Protein AF-A0A315A988-F1 (afdb_monomer)

Structure (mmCIF, N/CA/C/O backbone):
data_AF-A0A315A988-F1
#
_entry.id   AF-A0A315A988-F1
#
loop_
_atom_site.group_PDB
_atom_site.id
_atom_site.type_symbol
_atom_site.label_atom_id
_atom_site.label_alt_id
_atom_site.label_comp_id
_atom_site.label_asym_id
_atom_site.label_entity_id
_atom_site.label_seq_id
_atom_site.pdbx_PDB_ins_code
_atom_site.Cartn_x
_atom_site.Cartn_y
_atom_site.Cartn_z
_atom_site.occupancy
_atom_site.B_iso_or_equiv
_atom_site.auth_seq_id
_atom_site.auth_comp_id
_atom_site.auth_asym_id
_atom_site.auth_atom_id
_atom_site.pdbx_PDB_model_num
ATOM 1 N N . MET A 1 1 ? 2.237 -3.390 17.308 1.00 75.25 1 MET A N 1
ATOM 2 C CA . MET A 1 1 ? 1.911 -3.010 15.918 1.00 75.25 1 MET A CA 1
ATOM 3 C C . MET A 1 1 ? 3.211 -2.770 15.177 1.00 75.25 1 MET A C 1
ATOM 5 O O . MET A 1 1 ? 4.068 -2.085 15.725 1.00 75.25 1 MET A O 1
ATOM 9 N N . GLY A 1 2 ? 3.387 -3.400 14.016 1.00 94.94 2 GLY A N 1
ATOM 10 C CA . GLY A 1 2 ? 4.586 -3.276 13.180 1.00 94.94 2 GLY A CA 1
ATOM 11 C C . GLY A 1 2 ? 4.284 -2.592 11.848 1.00 94.94 2 GLY A C 1
ATOM 12 O O . GLY A 1 2 ? 3.121 -2.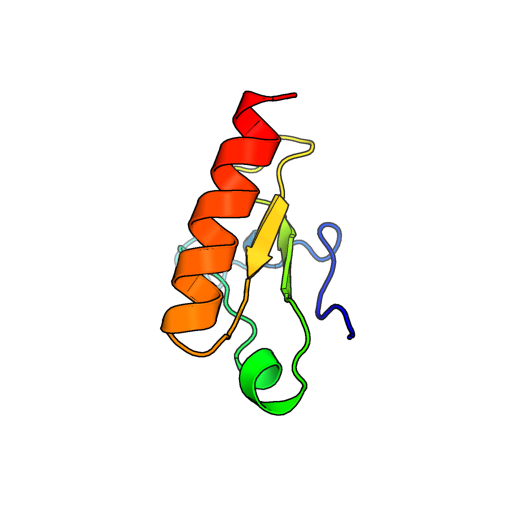379 11.508 1.00 94.94 2 GLY A O 1
ATOM 13 N N . VAL A 1 3 ? 5.336 -2.272 11.097 1.00 96.88 3 VAL A N 1
ATOM 14 C CA . VAL A 1 3 ? 5.240 -1.746 9.730 1.00 96.88 3 VAL A CA 1
ATOM 15 C C . VAL A 1 3 ? 5.958 -2.709 8.794 1.00 96.88 3 VAL A C 1
ATOM 17 O O . VAL A 1 3 ? 7.102 -3.084 9.054 1.00 96.88 3 VAL A O 1
ATOM 20 N N . ALA A 1 4 ? 5.286 -3.111 7.722 1.00 97.00 4 ALA A N 1
ATOM 21 C CA . ALA A 1 4 ? 5.850 -3.909 6.648 1.00 97.00 4 ALA A CA 1
ATOM 22 C C . ALA A 1 4 ? 6.143 -3.008 5.439 1.00 97.00 4 ALA A C 1
ATOM 24 O O . ALA A 1 4 ? 5.245 -2.370 4.896 1.00 97.00 4 ALA A O 1
ATOM 25 N N . GLY A 1 5 ? 7.398 -2.974 4.999 1.00 95.19 5 GLY A N 1
ATOM 26 C CA . GLY A 1 5 ? 7.823 -2.157 3.861 1.00 95.19 5 GLY A CA 1
ATOM 27 C C . GLY A 1 5 ? 8.405 -0.796 4.246 1.00 95.19 5 GLY A C 1
ATOM 28 O O . GLY A 1 5 ? 8.599 -0.469 5.418 1.00 95.19 5 GLY A O 1
ATOM 29 N N . SER A 1 6 ? 8.752 -0.024 3.222 1.00 94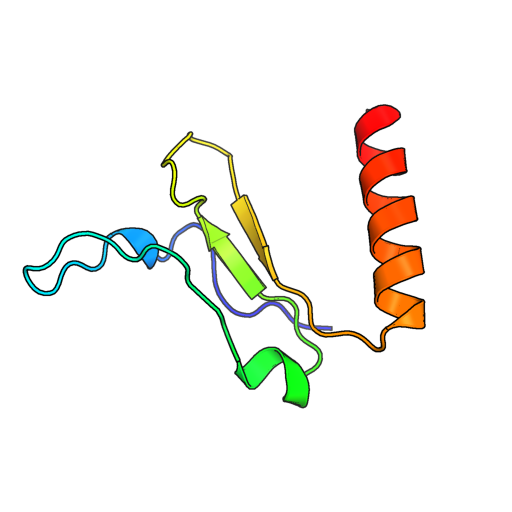.44 6 SER A N 1
ATOM 30 C CA . SER A 1 6 ? 9.280 1.333 3.328 1.00 94.44 6 SER A CA 1
ATOM 31 C C . SER A 1 6 ? 9.004 2.083 2.022 1.00 94.44 6 SER A C 1
ATOM 33 O O . SER A 1 6 ? 9.199 1.486 0.963 1.00 94.44 6 SER A O 1
ATOM 35 N N . PRO A 1 7 ? 8.708 3.399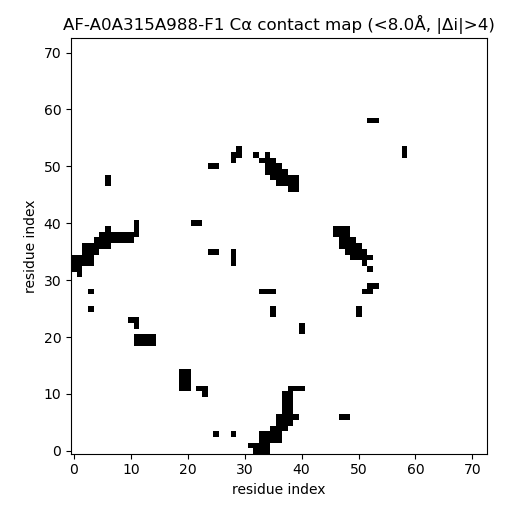 2.048 1.00 93.62 7 PRO A N 1
ATOM 36 C CA . PRO A 1 7 ? 8.607 4.215 0.834 1.00 93.62 7 PRO A CA 1
ATOM 37 C C . PRO A 1 7 ? 9.922 4.352 0.056 1.00 93.62 7 PRO A C 1
ATOM 39 O O . PRO A 1 7 ? 9.988 5.038 -0.954 1.00 93.62 7 PRO A O 1
ATOM 42 N N . ARG A 1 8 ? 11.013 3.773 0.568 1.00 92.81 8 ARG A N 1
ATOM 43 C CA . ARG A 1 8 ? 12.334 3.776 -0.067 1.00 92.81 8 ARG A CA 1
ATOM 44 C C . ARG A 1 8 ? 12.633 2.484 -0.824 1.00 92.81 8 ARG A C 1
ATOM 46 O O . ARG A 1 8 ? 13.742 2.346 -1.329 1.00 92.81 8 ARG A O 1
ATOM 53 N N . PHE A 1 9 ? 11.711 1.521 -0.839 1.00 93.81 9 PHE A N 1
ATOM 54 C CA . PHE A 1 9 ? 11.941 0.233 -1.491 1.00 93.81 9 PHE A CA 1
ATOM 55 C C . PHE A 1 9 ? 11.729 0.286 -3.007 1.00 93.81 9 PHE A C 1
ATOM 57 O O . PHE A 1 9 ? 12.358 -0.515 -3.694 1.00 93.81 9 PHE A O 1
ATOM 64 N N . GLY A 1 10 ? 10.919 1.215 -3.533 1.00 93.00 10 GLY A N 1
ATOM 65 C CA . GLY A 1 10 ? 10.739 1.362 -4.984 1.00 93.00 10 GLY A CA 1
ATOM 66 C C . GLY A 1 10 ? 10.062 0.141 -5.610 1.00 93.00 10 GLY A C 1
ATOM 67 O O . GLY A 1 10 ? 10.412 -0.281 -6.710 1.00 93.00 10 GLY A O 1
ATOM 68 N N . ILE A 1 11 ? 9.119 -0.477 -4.894 1.00 93.50 11 ILE A N 1
ATOM 69 C CA . ILE A 1 11 ? 8.408 -1.678 -5.346 1.00 93.50 11 ILE A CA 1
ATOM 70 C C . ILE A 1 11 ? 7.643 -1.399 -6.650 1.00 93.50 11 ILE A C 1
ATOM 72 O O . ILE A 1 11 ? 7.648 -2.241 -7.555 1.00 93.50 11 ILE A O 1
ATOM 76 N N . TYR A 1 12 ? 7.046 -0.213 -6.791 1.00 95.38 12 TYR A N 1
ATOM 77 C CA . TYR A 1 12 ? 6.355 0.214 -8.012 1.00 95.38 12 TYR A CA 1
ATOM 78 C C . TYR A 1 12 ? 7.289 0.452 -9.207 1.00 95.38 12 TYR A C 1
ATOM 80 O O . TYR A 1 12 ? 6.802 0.612 -10.327 1.00 95.38 12 TYR A O 1
ATOM 88 N N . ASP A 1 13 ? 8.610 0.447 -9.022 1.00 93.94 13 ASP A N 1
ATOM 89 C CA . ASP A 1 13 ? 9.579 0.583 -10.118 1.00 93.94 13 ASP A CA 1
ATOM 90 C C . ASP A 1 13 ? 9.976 -0.767 -10.733 1.00 93.94 13 ASP A C 1
ATOM 92 O O . ASP A 1 13 ? 10.719 -0.817 -11.713 1.00 93.94 13 ASP A O 1
ATOM 96 N N . THR A 1 14 ? 9.444 -1.871 -10.202 1.00 95.06 14 THR A N 1
ATOM 97 C CA . THR A 1 14 ? 9.607 -3.204 -10.790 1.00 95.06 14 THR A CA 1
ATOM 98 C C . THR A 1 14 ? 8.985 -3.243 -12.190 1.00 95.06 14 THR A C 1
ATOM 100 O O . THR A 1 14 ? 7.810 -2.939 -12.344 1.00 95.06 14 THR A O 1
ATOM 103 N N . ASP A 1 15 ? 9.725 -3.669 -13.213 1.00 96.56 15 ASP A N 1
ATOM 104 C CA . ASP A 1 15 ? 9.188 -3.865 -14.566 1.00 96.56 15 ASP A CA 1
ATOM 105 C C . ASP A 1 15 ? 9.703 -5.184 -15.153 1.00 96.56 15 ASP A C 1
ATOM 107 O O . ASP A 1 15 ? 10.906 -5.386 -15.322 1.00 96.56 15 ASP A O 1
ATOM 111 N N . PHE A 1 16 ? 8.776 -6.092 -15.459 1.00 96.38 16 PHE A N 1
ATOM 112 C CA . PHE A 1 16 ? 9.070 -7.397 -16.060 1.00 96.38 16 PHE A CA 1
ATOM 113 C C . PHE A 1 16 ? 8.987 -7.390 -17.599 1.00 96.38 16 PHE A C 1
ATOM 115 O O . PHE A 1 16 ? 9.091 -8.446 -18.222 1.00 96.38 16 PHE A O 1
ATOM 122 N N . GLY A 1 17 ? 8.787 -6.224 -18.221 1.00 97.69 17 GLY A N 1
ATOM 123 C CA . GLY A 1 17 ? 8.584 -6.048 -19.663 1.00 97.69 17 GLY A CA 1
ATOM 124 C C . GLY A 1 17 ? 7.137 -5.737 -20.061 1.00 97.69 17 GLY A C 1
ATOM 125 O O . GLY A 1 17 ? 6.846 -5.600 -21.249 1.00 97.69 17 GLY A O 1
ATOM 126 N N . TRP A 1 18 ? 6.233 -5.609 -19.085 1.00 96.31 18 TRP A N 1
ATOM 127 C CA . TRP A 1 18 ? 4.825 -5.234 -19.287 1.00 96.31 18 TRP A CA 1
ATOM 128 C C . TRP A 1 18 ? 4.480 -3.865 -18.689 1.00 96.31 18 TRP A C 1
ATOM 130 O O . TRP A 1 18 ? 3.315 -3.465 -18.704 1.00 96.31 18 TRP A O 1
ATOM 140 N N . GLY A 1 19 ? 5.481 -3.143 -18.183 1.00 95.88 19 GLY A N 1
ATOM 141 C CA . GLY A 1 19 ? 5.306 -1.906 -17.443 1.00 95.88 19 GLY A CA 1
ATOM 142 C C . GLY A 1 19 ? 5.217 -2.125 -15.932 1.00 95.88 19 GLY A C 1
ATOM 143 O O . GLY A 1 19 ? 5.203 -3.247 -15.421 1.00 95.88 19 GLY A O 1
ATOM 144 N N . ARG A 1 20 ? 5.153 -1.000 -15.219 1.00 96.00 20 ARG A N 1
ATOM 145 C CA . ARG A 1 20 ? 5.108 -0.918 -13.752 1.00 96.00 20 ARG A CA 1
ATOM 146 C C . ARG A 1 20 ? 3.802 -1.497 -13.174 1.00 96.00 20 ARG A C 1
ATOM 148 O O . ARG A 1 20 ? 2.757 -1.383 -13.826 1.00 96.00 20 ARG A O 1
ATOM 155 N N . PRO A 1 21 ? 3.807 -2.039 -11.937 1.00 95.75 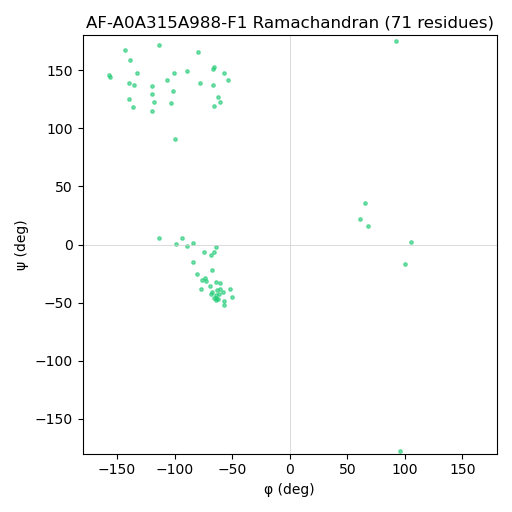21 PRO A N 1
ATOM 156 C CA . PRO A 1 21 ? 2.615 -2.538 -11.270 1.00 95.75 21 PRO A CA 1
ATOM 157 C C . PRO A 1 21 ? 1.494 -1.500 -11.211 1.00 95.75 21 PRO A C 1
ATOM 159 O O . PRO A 1 21 ? 1.708 -0.311 -10.964 1.00 95.75 21 PRO A O 1
ATOM 162 N N . SER A 1 22 ? 0.260 -1.966 -11.386 1.00 95.31 22 SER A N 1
ATOM 163 C CA . SER A 1 22 ? -0.928 -1.146 -11.149 1.00 95.31 22 SER A CA 1
ATOM 164 C C . SER A 1 22 ? -1.231 -0.978 -9.659 1.00 95.31 22 SER A C 1
ATOM 166 O O . SER A 1 22 ? -1.800 0.037 -9.275 1.00 95.31 22 SER A O 1
ATOM 168 N N . LYS A 1 23 ? -0.880 -1.974 -8.835 1.00 96.06 23 LYS A N 1
ATOM 169 C CA . LYS A 1 23 ? -1.076 -1.987 -7.383 1.00 96.06 23 LYS A CA 1
ATOM 170 C C . LYS A 1 23 ? -0.087 -2.952 -6.725 1.00 96.06 23 LYS A C 1
ATOM 172 O O . LYS A 1 23 ? 0.218 -3.995 -7.302 1.00 96.06 23 LYS A O 1
ATOM 177 N N . VAL A 1 24 ? 0.366 -2.618 -5.521 1.00 95.44 24 VAL A N 1
ATOM 178 C CA . VAL A 1 24 ? 1.167 -3.481 -4.643 1.00 95.44 24 VAL A CA 1
ATOM 179 C C . VAL A 1 24 ? 0.402 -3.707 -3.340 1.00 95.44 24 VAL A C 1
ATOM 181 O O . VAL A 1 24 ? -0.150 -2.765 -2.780 1.00 95.44 24 VAL A O 1
ATOM 184 N N . GLU A 1 25 ? 0.388 -4.948 -2.850 1.00 96.88 25 GLU A N 1
ATOM 185 C CA . GLU A 1 25 ? -0.216 -5.323 -1.567 1.00 96.88 25 GLU A CA 1
ATOM 186 C C . GLU A 1 25 ? 0.718 -6.255 -0.790 1.00 96.88 25 GLU A C 1
ATOM 188 O O . GLU A 1 25 ? 1.291 -7.192 -1.352 1.00 96.88 25 GLU A O 1
ATOM 193 N N . VAL A 1 26 ? 0.852 -6.027 0.519 1.00 97.00 26 VAL A N 1
ATOM 194 C CA . VAL A 1 26 ? 1.624 -6.903 1.414 1.00 97.00 26 VAL A CA 1
ATOM 195 C C . VAL A 1 26 ? 0.650 -7.815 2.146 1.00 97.00 26 VAL A C 1
ATOM 197 O O . VAL A 1 26 ? 0.144 -7.473 3.206 1.00 97.00 26 VAL A O 1
ATOM 200 N N . VAL A 1 27 ? 0.365 -8.984 1.578 1.00 96.94 27 VAL A N 1
ATOM 201 C CA . VAL A 1 27 ? -0.724 -9.859 2.055 1.00 96.94 27 VAL A CA 1
ATOM 202 C C . VAL A 1 27 ? -0.489 -10.394 3.477 1.00 96.94 27 VAL A C 1
ATOM 204 O O . VAL A 1 27 ? -1.430 -10.532 4.250 1.00 96.94 27 VAL A O 1
ATOM 207 N N . SER A 1 28 ? 0.768 -10.615 3.878 1.00 96.38 28 SER A N 1
ATOM 208 C CA . SER A 1 28 ? 1.124 -11.129 5.213 1.00 96.38 28 SER A CA 1
ATOM 209 C C . SER A 1 28 ? 0.794 -10.181 6.376 1.00 96.38 28 SER A C 1
ATOM 211 O O . SER A 1 28 ? 0.923 -10.559 7.545 1.00 96.38 28 SER A O 1
ATOM 213 N N . ILE A 1 29 ? 0.356 -8.948 6.097 1.00 97.19 29 ILE A N 1
ATOM 214 C CA . ILE A 1 29 ? -0.092 -8.027 7.145 1.00 97.19 29 ILE A CA 1
ATOM 215 C C . ILE A 1 29 ? -1.391 -8.480 7.822 1.00 97.19 29 ILE A C 1
ATOM 217 O O . ILE A 1 29 ? -1.615 -8.107 8.970 1.00 97.19 29 ILE A O 1
ATOM 221 N N . GLU A 1 30 ? -2.195 -9.322 7.161 1.00 96.44 30 GLU A N 1
ATOM 222 C CA . GLU A 1 30 ? -3.369 -9.964 7.770 1.00 96.44 30 GLU A CA 1
ATOM 223 C C . GLU A 1 30 ? -2.978 -10.776 9.014 1.00 96.44 30 GLU A C 1
ATOM 225 O O . GLU A 1 30 ? -3.575 -10.618 10.075 1.00 96.44 30 GLU A O 1
ATOM 230 N N . GLU A 1 31 ? -1.941 -11.610 8.901 1.00 95.00 31 GLU A N 1
ATOM 231 C CA . GLU A 1 31 ? -1.497 -12.496 9.983 1.00 95.00 31 GLU A CA 1
ATOM 232 C C . GLU A 1 31 ? -0.709 -11.738 11.059 1.00 95.00 31 GLU A C 1
ATOM 234 O O . GLU A 1 31 ? -0.840 -11.998 12.255 1.00 95.00 31 GLU A O 1
ATOM 239 N N . THR A 1 32 ? 0.121 -10.779 10.643 1.00 95.19 32 THR A N 1
ATOM 240 C CA . THR A 1 32 ? 1.024 -10.067 11.562 1.00 95.19 32 THR A CA 1
ATOM 241 C C . THR A 1 32 ? 0.360 -8.898 12.292 1.00 95.19 32 THR A C 1
ATOM 243 O O . THR A 1 32 ? 0.929 -8.382 13.260 1.00 95.19 32 THR A O 1
ATOM 246 N N . GLY A 1 33 ? -0.810 -8.436 11.831 1.00 94.25 33 GLY A N 1
ATOM 247 C CA . GLY A 1 33 ? -1.450 -7.212 12.324 1.00 94.25 33 GLY A CA 1
ATOM 248 C C . GLY A 1 33 ? -0.594 -5.956 12.105 1.00 94.25 33 GLY A C 1
ATOM 249 O O . GLY A 1 33 ? -0.714 -4.973 12.843 1.00 94.25 33 GLY A O 1
ATOM 250 N N . ALA A 1 34 ? 0.336 -6.007 11.149 1.00 96.94 34 ALA A N 1
ATOM 251 C CA . ALA A 1 34 ? 1.128 -4.862 10.727 1.00 96.94 34 ALA A CA 1
ATOM 252 C C . ALA A 1 34 ? 0.322 -3.964 9.775 1.00 96.94 34 ALA A C 1
ATOM 254 O O . ALA A 1 34 ? -0.705 -4.356 9.230 1.00 96.94 34 ALA A O 1
ATOM 255 N N . MET A 1 35 ? 0.814 -2.753 9.548 1.00 97.44 35 MET A N 1
ATOM 256 C CA . MET A 1 35 ? 0.405 -1.938 8.402 1.00 97.44 35 MET A CA 1
ATOM 257 C C . MET A 1 35 ? 1.470 -2.034 7.314 1.00 97.44 35 MET A C 1
ATOM 259 O O . MET A 1 35 ? 2.654 -2.154 7.637 1.00 97.44 35 MET A O 1
ATOM 263 N N . SER A 1 36 ? 1.084 -1.965 6.044 1.00 97.50 36 SER A N 1
ATOM 264 C CA . SER A 1 36 ? 2.057 -1.836 4.962 1.00 97.50 36 SER A CA 1
ATOM 265 C C . SER A 1 36 ? 2.358 -0.370 4.669 1.00 97.50 36 SER A C 1
ATOM 267 O O . SER A 1 36 ? 1.508 0.503 4.864 1.00 97.50 36 SER A O 1
ATOM 269 N N . LEU A 1 37 ? 3.580 -0.102 4.217 1.00 96.81 37 LEU A N 1
ATOM 270 C CA . LEU A 1 37 ? 4.022 1.226 3.815 1.00 96.81 37 LEU A CA 1
ATOM 271 C C . LEU A 1 37 ? 4.893 1.129 2.556 1.00 96.81 37 LEU A C 1
ATOM 273 O O . LEU A 1 37 ? 5.897 0.414 2.551 1.00 96.81 37 LEU A O 1
ATOM 277 N N . ALA A 1 38 ? 4.521 1.868 1.514 1.00 96.06 38 ALA A N 1
ATOM 278 C CA . ALA A 1 38 ? 5.222 1.922 0.231 1.00 96.06 38 ALA A CA 1
ATOM 279 C C . ALA A 1 38 ? 5.184 3.340 -0.359 1.00 96.06 38 ALA A C 1
ATOM 281 O O . ALA A 1 38 ? 4.447 4.208 0.115 1.00 96.06 38 ALA A 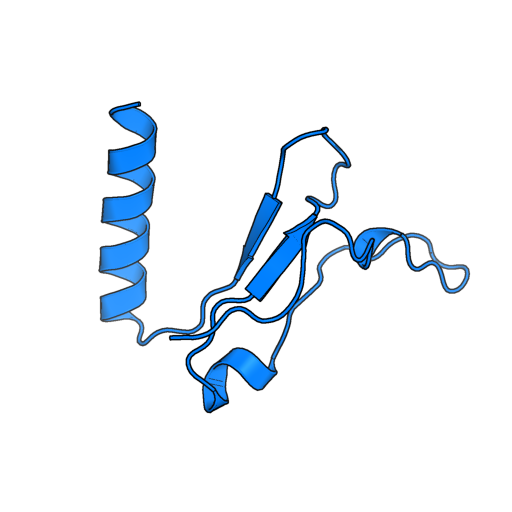O 1
ATOM 282 N N . GLU A 1 39 ? 6.000 3.591 -1.379 1.00 95.38 39 GLU A N 1
ATOM 283 C CA . GLU A 1 39 ? 5.894 4.805 -2.184 1.00 95.38 39 GLU A CA 1
ATOM 284 C C . GLU A 1 39 ? 4.578 4.831 -2.970 1.00 95.38 39 GLU A C 1
ATOM 286 O O . GLU A 1 39 ? 4.018 3.784 -3.298 1.00 95.38 39 GLU A O 1
ATOM 291 N N . SER A 1 40 ? 4.081 6.032 -3.275 1.00 94.62 40 SER A N 1
ATOM 292 C CA . SER A 1 40 ? 2.947 6.179 -4.189 1.00 94.62 40 SER A CA 1
ATOM 293 C C . SER A 1 40 ? 3.327 5.760 -5.606 1.00 94.62 40 SER A C 1
ATOM 295 O O . SER A 1 40 ? 4.377 6.154 -6.127 1.00 94.62 40 SER A O 1
ATOM 297 N N . ARG A 1 41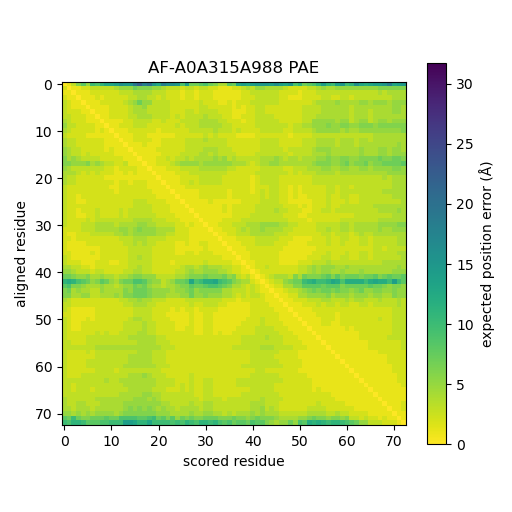 ? 2.432 5.022 -6.269 1.00 92.06 41 ARG A N 1
ATOM 298 C CA . ARG A 1 41 ? 2.585 4.632 -7.677 1.00 92.06 41 ARG A CA 1
ATOM 299 C C . ARG A 1 41 ? 2.877 5.818 -8.604 1.00 92.06 41 ARG A C 1
ATOM 301 O O . ARG A 1 41 ? 3.669 5.692 -9.547 1.00 92.06 41 ARG A O 1
ATOM 308 N N . ASP A 1 42 ? 2.236 6.955 -8.342 1.00 88.56 42 ASP A N 1
ATOM 309 C CA . ASP A 1 42 ? 2.294 8.141 -9.203 1.00 88.56 42 ASP A CA 1
ATOM 310 C C . ASP A 1 42 ? 3.633 8.888 -9.093 1.00 88.56 42 ASP A C 1
ATOM 312 O O . ASP A 1 42 ? 3.906 9.793 -9.880 1.00 88.56 42 ASP A O 1
ATOM 316 N N . GLY A 1 43 ? 4.505 8.481 -8.161 1.00 79.94 43 GLY A N 1
ATOM 317 C CA . GLY A 1 43 ? 5.868 8.997 -8.048 1.00 79.94 43 GLY A CA 1
ATOM 318 C C . GLY A 1 43 ? 5.946 10.460 -7.612 1.00 79.94 43 GLY A C 1
ATOM 319 O O . GLY A 1 43 ? 6.994 11.086 -7.774 1.00 79.94 43 GLY A O 1
ATOM 320 N N . ILE A 1 44 ? 4.857 11.013 -7.069 1.00 90.25 44 ILE A N 1
ATOM 321 C CA . ILE A 1 44 ? 4.846 12.353 -6.482 1.00 90.25 44 ILE A CA 1
ATOM 322 C C . ILE A 1 44 ? 5.745 12.325 -5.235 1.00 90.25 44 ILE A C 1
ATOM 324 O O . ILE A 1 44 ? 5.492 11.544 -4.313 1.00 90.25 44 ILE A O 1
ATOM 328 N N . PRO A 1 45 ? 6.821 13.134 -5.184 1.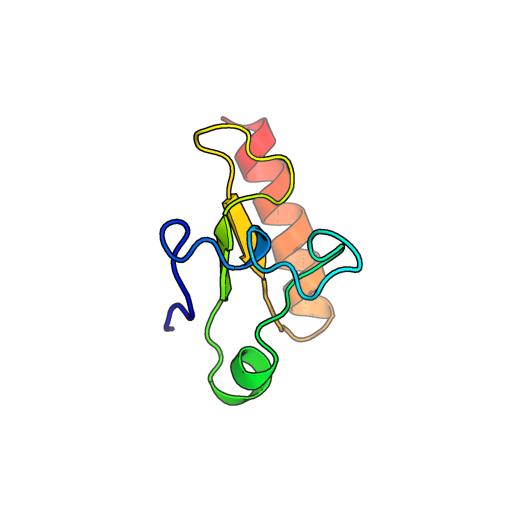00 89.44 45 PRO A N 1
ATOM 329 C CA . PRO A 1 45 ? 7.733 13.117 -4.050 1.00 89.44 45 PRO A CA 1
ATOM 330 C C . PRO A 1 45 ? 7.016 13.479 -2.748 1.00 89.44 45 PRO A C 1
ATOM 332 O O . PRO A 1 45 ? 6.460 14.565 -2.623 1.00 89.44 45 PRO A O 1
ATOM 335 N N . GLY A 1 46 ? 7.087 12.583 -1.765 1.00 88.44 46 GLY A N 1
ATOM 336 C CA . GLY A 1 46 ? 6.440 12.753 -0.461 1.00 88.44 46 GLY A CA 1
ATOM 337 C C . GLY A 1 46 ? 5.125 11.989 -0.312 1.00 88.44 46 GLY A C 1
ATOM 338 O O . GLY A 1 46 ? 4.718 11.742 0.823 1.00 88.44 46 GLY A O 1
ATOM 339 N N . ASP A 1 47 ? 4.521 11.537 -1.413 1.00 93.75 47 ASP A N 1
ATOM 340 C CA . ASP A 1 47 ? 3.306 10.729 -1.368 1.00 93.75 47 ASP A CA 1
ATOM 341 C C . ASP A 1 47 ? 3.634 9.279 -0.999 1.00 93.75 47 ASP A C 1
ATOM 343 O O . ASP A 1 47 ? 4.607 8.679 -1.470 1.00 93.75 47 ASP A O 1
ATOM 347 N N . VAL A 1 48 ? 2.786 8.696 -0.155 1.00 95.50 48 VAL A N 1
ATOM 348 C CA . VAL A 1 48 ? 2.949 7.333 0.356 1.00 95.50 48 VAL A CA 1
ATOM 349 C C . VAL A 1 48 ? 1.645 6.559 0.248 1.00 95.50 48 VAL A C 1
ATOM 351 O O . VAL A 1 48 ? 0.559 7.116 0.408 1.00 95.50 48 VAL A O 1
ATOM 354 N N . GLU A 1 49 ? 1.759 5.254 0.033 1.00 96.00 49 GLU A N 1
ATOM 355 C CA . GLU A 1 49 ? 0.648 4.319 0.159 1.00 96.00 49 GLU A CA 1
ATOM 356 C C . GLU A 1 49 ? 0.734 3.576 1.493 1.00 96.00 49 GLU A C 1
ATOM 358 O O . GLU A 1 49 ? 1.785 3.053 1.874 1.00 96.00 49 GLU A O 1
ATOM 363 N N . VAL A 1 50 ? -0.400 3.520 2.194 1.00 96.31 50 VAL A N 1
ATOM 364 C CA . VAL A 1 50 ? -0.570 2.795 3.456 1.00 96.31 50 VAL A CA 1
ATOM 365 C C . VAL A 1 50 ? -1.624 1.713 3.260 1.00 96.31 50 VAL A C 1
ATOM 367 O O . VAL A 1 50 ? -2.761 2.023 2.901 1.00 96.31 50 VAL A O 1
ATOM 370 N N . GLY A 1 51 ? -1.266 0.455 3.512 1.00 97.00 51 GLY A N 1
ATOM 371 C CA . GLY A 1 51 ? -2.201 -0.670 3.482 1.00 97.00 51 GLY A CA 1
ATOM 372 C C . GLY A 1 51 ? -2.531 -1.174 4.883 1.00 97.00 51 GLY A C 1
ATOM 373 O O . GLY A 1 51 ? -1.681 -1.222 5.776 1.00 97.00 51 GLY A O 1
ATOM 374 N N . LEU A 1 52 ? -3.795 -1.543 5.079 1.00 97.62 52 LEU A N 1
ATOM 375 C CA . LEU A 1 52 ? -4.346 -1.995 6.352 1.00 97.62 52 LEU A CA 1
ATOM 376 C C . LEU A 1 52 ? -5.302 -3.159 6.109 1.00 97.62 52 LEU A C 1
ATOM 378 O O . LEU A 1 52 ? -6.136 -3.104 5.206 1.00 97.62 52 LEU A O 1
ATOM 382 N N . VAL A 1 53 ? -5.236 -4.167 6.975 1.00 97.50 53 VAL A N 1
ATOM 383 C CA . VAL A 1 53 ? -6.223 -5.248 7.045 1.00 97.50 53 VAL A CA 1
ATOM 384 C C . VAL A 1 53 ? -6.835 -5.213 8.438 1.00 97.50 53 VAL A C 1
ATOM 386 O O . VAL A 1 53 ? -6.144 -5.399 9.434 1.00 97.50 53 VAL A O 1
ATOM 389 N N . LEU A 1 54 ? -8.129 -4.906 8.509 1.00 97.00 54 LEU A N 1
ATOM 390 C CA . LEU A 1 54 ? -8.887 -4.779 9.751 1.00 97.00 54 LEU A CA 1
ATOM 391 C C . LEU A 1 54 ? -10.257 -5.429 9.571 1.00 97.00 54 LEU A C 1
ATOM 393 O O . LEU A 1 54 ? -10.774 -5.520 8.455 1.00 97.00 54 LEU A O 1
ATOM 397 N N . GLU A 1 55 ? -10.899 -5.792 10.680 1.00 97.56 55 GLU A N 1
ATOM 398 C CA . GLU A 1 55 ? -12.318 -6.131 10.642 1.00 97.56 55 GLU A CA 1
ATOM 399 C C . GLU A 1 55 ? -13.143 -4.969 10.078 1.00 97.56 55 GLU A C 1
ATOM 401 O O . GLU A 1 55 ? -12.841 -3.793 10.297 1.00 97.56 55 GLU A O 1
ATOM 406 N N . LYS A 1 56 ? -14.232 -5.294 9.377 1.00 98.19 56 LYS A N 1
ATOM 407 C CA . LYS A 1 56 ? -15.040 -4.317 8.633 1.00 98.19 56 LYS A CA 1
ATOM 408 C C . LYS A 1 56 ? -15.440 -3.093 9.465 1.00 98.19 56 LYS A C 1
ATOM 410 O O . LYS A 1 56 ? -15.331 -1.969 8.983 1.00 98.19 56 LYS A O 1
ATOM 415 N N . HIS A 1 57 ? -15.893 -3.303 10.699 1.00 98.25 57 HIS A N 1
ATOM 416 C CA . HIS A 1 57 ? -16.345 -2.212 11.562 1.00 98.25 57 HIS A CA 1
ATOM 417 C C . HIS A 1 57 ? -15.180 -1.317 12.021 1.00 98.25 57 HIS A C 1
ATOM 419 O O . HIS A 1 57 ? -15.323 -0.095 12.064 1.00 98.25 57 HIS A O 1
ATOM 425 N N . HIS A 1 58 ? -14.002 -1.898 12.269 1.00 98.00 58 HIS A N 1
ATOM 426 C CA . HIS A 1 58 ? -12.779 -1.148 12.550 1.00 98.00 58 HIS A CA 1
ATOM 427 C C . HIS A 1 58 ? -12.298 -0.363 11.325 1.00 98.00 58 HIS A C 1
ATOM 429 O O . HIS A 1 58 ? -11.931 0.801 11.464 1.00 98.00 58 HIS A O 1
ATOM 435 N N . MET A 1 59 ? -12.364 -0.943 10.121 1.00 98.06 59 MET A N 1
ATOM 436 C CA . MET A 1 59 ? -11.998 -0.245 8.882 1.00 98.06 59 MET A CA 1
ATOM 437 C C . MET A 1 59 ? -12.914 0.958 8.606 1.00 98.06 59 MET A C 1
ATOM 439 O O . MET A 1 59 ? -12.443 2.018 8.203 1.00 98.06 59 MET A O 1
ATOM 443 N N . GLN A 1 60 ? -14.218 0.833 8.871 1.00 98.50 60 GLN A N 1
ATOM 444 C CA . GLN A 1 60 ? -15.172 1.943 8.732 1.00 98.50 60 GLN A CA 1
ATOM 445 C C . GLN A 1 60 ? -14.874 3.089 9.709 1.00 98.50 60 GLN A C 1
ATOM 447 O O . GLN A 1 60 ? -14.900 4.262 9.320 1.00 98.50 60 GLN A O 1
ATOM 452 N N . ALA A 1 61 ? -14.563 2.754 10.965 1.00 98.50 61 ALA A N 1
ATOM 453 C CA . ALA A 1 61 ? -14.151 3.737 11.962 1.00 98.50 61 ALA A CA 1
ATOM 454 C C . ALA A 1 61 ? -12.826 4.408 11.566 1.00 98.50 61 ALA A C 1
ATOM 456 O O . ALA A 1 61 ? -12.739 5.636 11.579 1.00 98.50 61 ALA A O 1
ATOM 457 N N . PHE A 1 62 ? -11.830 3.620 11.145 1.00 97.62 62 PHE A N 1
ATOM 458 C CA . PHE A 1 62 ? -10.540 4.120 10.674 1.00 97.62 62 PHE A CA 1
ATOM 459 C C . PHE A 1 62 ? -10.703 5.089 9.501 1.00 97.62 62 PHE A C 1
ATOM 461 O O . PHE A 1 62 ? -10.222 6.214 9.586 1.00 97.62 62 PHE A O 1
ATOM 468 N N . ALA A 1 63 ? -11.425 4.700 8.446 1.00 97.69 63 ALA A N 1
ATOM 469 C CA . ALA A 1 63 ? -11.624 5.540 7.266 1.00 97.69 63 ALA A CA 1
ATOM 470 C C . ALA A 1 63 ? -12.265 6.890 7.624 1.00 97.69 63 ALA A C 1
ATOM 472 O O . ALA A 1 63 ? -11.836 7.932 7.131 1.00 97.69 63 ALA A O 1
ATOM 473 N N . SER A 1 64 ? -13.249 6.877 8.531 1.00 98.19 64 SER A N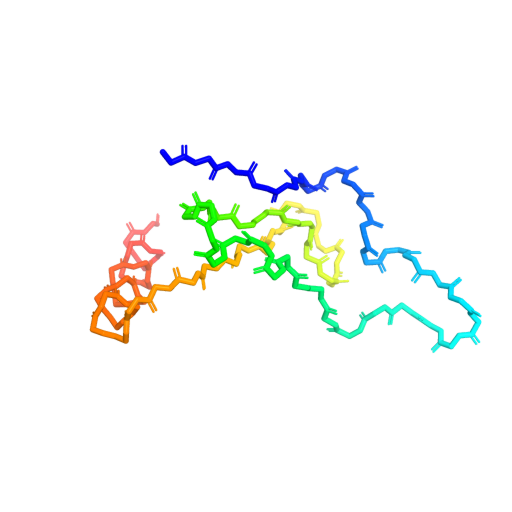 1
ATOM 474 C CA . SER A 1 64 ? -13.922 8.094 8.999 1.00 98.19 64 SER A CA 1
ATOM 475 C C . SER A 1 64 ? -12.975 9.006 9.785 1.00 98.19 64 SER A C 1
ATOM 477 O O . SER A 1 64 ? -12.930 10.211 9.541 1.00 98.19 64 SER A O 1
ATOM 479 N N . LEU A 1 65 ? -12.203 8.439 10.718 1.00 98.25 65 LEU A N 1
ATOM 480 C CA . LEU A 1 65 ? -11.256 9.188 11.550 1.00 98.25 65 LEU A CA 1
ATOM 481 C C . LEU A 1 65 ? -10.079 9.731 10.736 1.00 98.25 65 LEU A C 1
ATOM 483 O O . LEU A 1 65 ? -9.696 10.882 10.920 1.00 98.25 65 LEU A O 1
ATOM 487 N N . PHE A 1 66 ? -9.532 8.924 9.827 1.00 97.25 66 PHE A N 1
ATOM 488 C CA . PHE A 1 66 ? -8.413 9.304 8.972 1.00 97.25 66 PHE A CA 1
ATOM 489 C C . PHE A 1 66 ? -8.800 10.447 8.027 1.00 97.25 66 PHE A C 1
ATOM 491 O O . PHE A 1 66 ? -8.103 11.457 7.973 1.00 97.25 66 PHE A O 1
ATOM 498 N N . ALA A 1 67 ? -9.950 10.338 7.351 1.00 97.56 67 ALA A N 1
ATOM 499 C CA . ALA A 1 67 ? -10.445 11.398 6.475 1.00 97.56 67 ALA A CA 1
ATOM 500 C C . ALA A 1 67 ? -10.715 12.701 7.240 1.00 97.56 67 ALA A C 1
ATOM 502 O O . ALA A 1 67 ? -10.330 13.770 6.774 1.00 97.56 67 ALA A O 1
ATOM 503 N N . LYS A 1 68 ? -11.326 12.617 8.430 1.00 98.12 68 LYS A N 1
ATOM 504 C CA . LYS A 1 68 ? -11.548 13.791 9.281 1.00 98.12 68 LYS A CA 1
ATOM 505 C C . LYS A 1 68 ? -10.227 14.437 9.709 1.00 98.12 68 LYS A C 1
ATOM 507 O O . LYS A 1 68 ? -10.074 15.642 9.576 1.00 98.12 68 LYS A O 1
ATOM 512 N N . GLY A 1 69 ? -9.262 13.642 10.173 1.00 97.88 69 GLY A N 1
ATOM 513 C CA . GLY A 1 69 ? -7.959 14.154 10.602 1.00 97.88 69 GLY A CA 1
ATOM 514 C C . GLY A 1 69 ? -7.19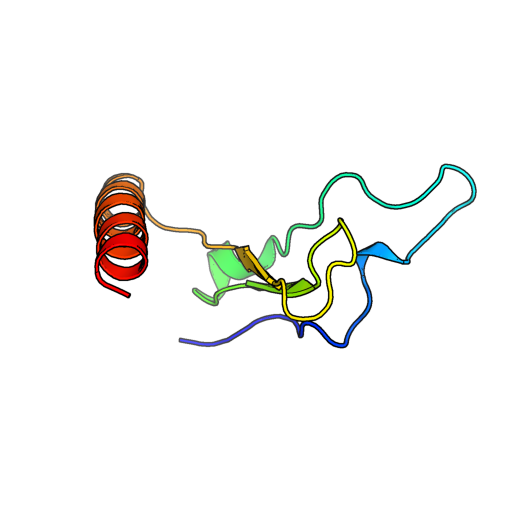2 14.871 9.488 1.00 97.88 69 GLY A C 1
ATOM 515 O O . GLY A 1 69 ? -6.502 15.842 9.767 1.00 97.88 69 GLY A O 1
ATOM 516 N N . LEU A 1 70 ? -7.346 14.435 8.233 1.00 95.69 70 LEU A N 1
ATOM 517 C CA . LEU A 1 70 ? -6.773 15.128 7.074 1.00 95.69 70 LEU A CA 1
ATOM 518 C C . LEU A 1 70 ? -7.492 16.438 6.730 1.00 95.69 70 LEU A C 1
ATOM 520 O O . LEU A 1 70 ? -6.860 17.347 6.209 1.00 95.69 70 LEU A O 1
ATOM 524 N N . GLN A 1 71 ? -8.799 16.534 6.980 1.00 97.00 71 GLN A N 1
ATOM 525 C CA . GLN A 1 71 ? -9.564 17.771 6.767 1.00 97.00 71 GLN A CA 1
ATOM 526 C C . GLN A 1 71 ? -9.262 18.835 7.825 1.00 97.00 71 GLN A C 1
ATOM 528 O O . GLN A 1 71 ? -9.379 20.023 7.542 1.00 97.00 71 GLN A O 1
ATOM 533 N N . ASP A 1 72 ? -8.901 18.396 9.029 1.00 96.56 72 ASP A N 1
ATOM 534 C CA . ASP A 1 72 ? -8.560 19.261 10.158 1.00 96.56 72 ASP A CA 1
ATOM 535 C C . ASP A 1 72 ? -7.082 19.733 10.124 1.00 96.56 72 ASP A C 1
ATOM 537 O O . ASP A 1 72 ? -6.652 20.432 11.045 1.00 96.56 72 ASP A O 1
ATOM 541 N N . LEU A 1 73 ? -6.306 19.337 9.100 1.00 89.12 73 LEU A N 1
ATOM 542 C CA . LEU A 1 73 ? -4.885 19.672 8.902 1.00 89.12 73 LEU A CA 1
ATOM 543 C C . LEU A 1 73 ? -4.701 21.010 8.165 1.00 89.12 73 LEU A C 1
ATOM 545 O O . LEU A 1 73 ? -3.816 21.785 8.593 1.00 89.12 73 LEU A O 1
#

Secondary structure (DSSP, 8-state):
--EE--TTS-GGG--SSS-S-S----TTHHHHTPEEEEE-TT--TT-EEEE----HHHHHHHHHHHHHHHHT-

pLDDT: mean 95.25, std 3.78, range [75.25, 98.5]

Sequence (73 aa):
MGVAGSPRFGIYDTDFGWGRPSKVEVVSIEETGAMSLAESRDGIPGDVEVGLVLEKHHMQAFASLFAKGLQDL

Organism: NCBI:txid2094558

Solvent-accessible surface area (backbone atoms only — not comparable to full-atom values): 4575 Å² total; per-residue (Å²): 129,52,73,45,75,42,59,82,66,54,72,56,69,48,62,90,83,83,55,56,60,93,75,87,82,68,73,68,25,62,82,68,57,21,34,33,34,32,46,33,83,85,65,54,90,89,48,65,40,77,46,79,66,64,60,70,70,57,44,54,52,48,54,54,51,53,56,48,55,62,72,75,105

Foldseek 3Di:
DAEADEQPPPQQVDDPPPHGDPDDDDVCCQVVVHKYKYHDNVPDPPHIDIHGDDPPVVVVVVVVVVVVVVVVD

Mean predicted aligned error: 2.98 Å

InterPro domains:
  IPR023213 Chloramphenicol acetyltransferase-like domain superfamily [G3DSA:3.30.559.10] (1-73)
  IPR051504 Plant secondary metabolite acyltransferase [PTHR31625] (2-72)

Radius of gyration: 13.95 Å; Cα contacts (8 Å, |Δi|>4): 89; chains: 1; bounding box: 29×32×36 Å